Protein AF-A0A451AMA5-F1 (afdb_monomer_lite)

Secondary structure (DSSP, 8-state):
-----PPPP----------HHHHHHHHHHHHH-TT--HHHHHHHHTTSTTS-TT----HHHHHHHHHHTTTTS-S----

Radius of gyration: 17.58 Å; chains: 1; bounding box: 38×34×55 Å

Structure (mmCIF, N/CA/C/O backbone):
data_AF-A0A451AMA5-F1
#
_entry.id   AF-A0A451AMA5-F1
#
loop_
_atom_site.group_PDB
_atom_site.id
_atom_site.type_symbol
_atom_site.label_atom_id
_atom_site.label_alt_id
_atom_site.label_comp_id
_atom_site.label_asym_id
_atom_site.label_entity_id
_atom_site.label_seq_id
_atom_site.pdbx_PDB_ins_code
_atom_site.Cartn_x
_atom_site.Cartn_y
_atom_site.Cartn_z
_atom_site.occupancy
_atom_site.B_iso_or_equiv
_atom_site.auth_seq_id
_atom_site.auth_comp_id
_atom_site.auth_asym_id
_atom_site.auth_atom_id
_atom_site.pdbx_PDB_model_num
ATOM 1 N N . PHE A 1 1 ? -15.359 19.783 -43.591 1.00 50.28 1 PHE A N 1
ATOM 2 C CA . PHE A 1 1 ? -14.896 20.201 -42.256 1.00 50.28 1 PHE A CA 1
ATOM 3 C C . PHE A 1 1 ? -14.455 18.957 -41.495 1.00 50.28 1 PHE A C 1
ATOM 5 O O . PHE A 1 1 ? -15.171 18.489 -40.625 1.00 50.28 1 PHE A O 1
ATOM 12 N N . ASP A 1 2 ? -13.289 18.410 -41.844 1.00 51.72 2 ASP A N 1
ATOM 13 C CA . ASP A 1 2 ? -12.654 17.317 -41.091 1.00 51.72 2 ASP A CA 1
ATOM 14 C C . ASP A 1 2 ? -11.696 17.911 -40.061 1.00 51.72 2 ASP A C 1
ATOM 16 O O . ASP A 1 2 ? -10.476 17.870 -40.194 1.00 51.72 2 ASP A O 1
ATOM 20 N N . ALA A 1 3 ? -12.268 18.563 -39.055 1.00 63.19 3 ALA A N 1
ATOM 21 C CA . ALA A 1 3 ? -11.510 19.262 -38.029 1.00 63.19 3 ALA A CA 1
ATOM 22 C C . ALA A 1 3 ? -12.034 18.903 -36.640 1.00 63.19 3 ALA A C 1
ATOM 24 O O . ALA A 1 3 ? -12.549 19.771 -35.951 1.00 63.19 3 ALA A O 1
ATOM 25 N N . LEU A 1 4 ? -11.929 17.629 -36.243 1.00 58.00 4 LEU A N 1
ATOM 26 C CA . LEU A 1 4 ? -11.922 17.209 -34.833 1.00 58.00 4 LEU A CA 1
ATOM 27 C C . LEU A 1 4 ? -11.666 15.699 -34.708 1.00 58.00 4 LEU A C 1
ATOM 29 O O . LEU A 1 4 ? -12.536 14.935 -34.307 1.00 58.00 4 LEU A O 1
ATOM 33 N N . LEU A 1 5 ? -10.446 15.250 -35.013 1.00 62.31 5 LEU A N 1
ATOM 34 C CA . LEU A 1 5 ? -9.964 14.013 -34.397 1.00 62.31 5 LEU A CA 1
ATOM 35 C C . LEU A 1 5 ? -8.989 14.377 -33.276 1.00 62.31 5 LEU A C 1
ATOM 37 O O . LEU A 1 5 ? -7.917 14.922 -33.559 1.00 62.31 5 LEU A O 1
ATOM 41 N N . PRO A 1 6 ? -9.327 14.112 -32.000 1.00 62.12 6 PRO A N 1
ATOM 42 C CA . PRO A 1 6 ? -8.346 14.231 -30.942 1.00 62.12 6 PRO A CA 1
ATOM 43 C C . PRO A 1 6 ? -7.230 13.224 -31.220 1.00 62.12 6 PRO A C 1
ATOM 45 O O . PRO A 1 6 ? -7.445 12.016 -31.305 1.00 62.12 6 PRO A O 1
ATOM 48 N N . LYS A 1 7 ? -6.017 13.748 -31.380 1.00 64.50 7 LYS A N 1
ATOM 49 C CA . LYS A 1 7 ? -4.784 12.969 -31.482 1.00 64.50 7 LYS A CA 1
ATOM 50 C C . LYS A 1 7 ? -4.707 12.049 -30.249 1.00 64.50 7 LYS A C 1
ATOM 52 O O . LYS A 1 7 ? -4.766 12.577 -29.133 1.00 64.50 7 LYS A O 1
ATOM 57 N N . PRO A 1 8 ? -4.606 10.714 -30.396 1.00 60.47 8 PRO A N 1
ATOM 58 C CA . P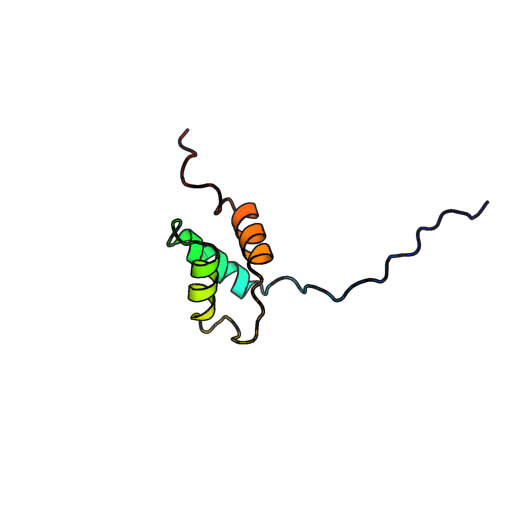RO A 1 8 ? -4.489 9.831 -29.243 1.00 60.47 8 PRO A CA 1
ATOM 59 C C . PRO A 1 8 ? -3.223 10.218 -28.479 1.00 60.47 8 PRO A C 1
ATOM 61 O O . PRO A 1 8 ? -2.129 10.269 -29.044 1.00 60.47 8 PRO A O 1
ATOM 64 N N . ARG A 1 9 ? -3.386 10.590 -27.207 1.00 58.78 9 ARG A N 1
ATOM 65 C CA . ARG A 1 9 ? -2.278 11.065 -26.379 1.00 58.78 9 ARG A CA 1
ATOM 66 C C . ARG A 1 9 ? -1.273 9.926 -26.179 1.00 58.78 9 ARG A C 1
ATOM 68 O O . ARG A 1 9 ? -1.596 8.902 -25.588 1.00 58.78 9 ARG A O 1
ATOM 75 N N . VAL A 1 10 ? -0.059 10.141 -26.679 1.00 57.31 10 VAL A N 1
ATOM 76 C CA . VAL A 1 10 ? 1.145 9.321 -26.491 1.00 57.31 10 VAL A CA 1
ATOM 77 C C . VAL A 1 10 ? 2.009 10.027 -25.441 1.00 57.31 10 VAL A C 1
ATOM 79 O O . VAL A 1 10 ? 2.834 10.864 -25.756 1.00 57.31 10 VAL A O 1
ATOM 82 N N . ASP A 1 11 ? 1.726 9.764 -24.168 1.00 51.09 11 ASP A N 1
ATOM 83 C CA . ASP A 1 11 ? 2.474 10.193 -22.969 1.00 51.09 11 ASP A CA 1
ATOM 84 C C . ASP A 1 11 ? 1.789 9.447 -21.797 1.00 51.09 11 ASP A C 1
ATOM 86 O O . ASP A 1 11 ? 0.572 9.532 -21.676 1.00 51.09 11 ASP A O 1
ATOM 90 N N . ARG A 1 12 ? 2.393 8.663 -20.896 1.00 44.62 12 ARG A N 1
ATOM 91 C CA . ARG A 1 12 ? 3.770 8.477 -20.412 1.00 44.62 12 ARG A CA 1
ATOM 92 C C . ARG A 1 12 ? 3.888 7.071 -19.801 1.00 44.62 12 ARG A C 1
ATOM 94 O O . ARG A 1 12 ? 2.891 6.517 -19.348 1.00 44.62 12 ARG A O 1
ATOM 101 N N . GLY A 1 13 ? 5.106 6.523 -19.802 1.00 45.62 13 GLY A N 1
ATOM 102 C CA . GLY A 1 13 ? 5.498 5.168 -19.380 1.00 45.62 13 GLY A CA 1
ATOM 103 C C . GLY A 1 13 ? 4.574 4.476 -18.373 1.00 45.62 13 GLY A C 1
ATOM 104 O O . GLY A 1 13 ? 4.411 4.934 -17.247 1.00 45.62 13 GLY A O 1
ATOM 105 N N . ARG A 1 14 ? 3.987 3.356 -18.813 1.00 44.72 14 ARG A N 1
ATOM 106 C CA . ARG A 1 14 ? 3.099 2.465 -18.050 1.00 44.72 14 ARG A CA 1
ATOM 107 C C . ARG A 1 14 ? 3.477 2.403 -16.556 1.00 44.72 14 ARG A C 1
ATOM 109 O O . ARG A 1 14 ? 4.493 1.781 -16.247 1.00 44.72 14 ARG A O 1
ATOM 116 N N . PRO A 1 15 ? 2.629 2.850 -15.612 1.00 51.22 15 PRO A N 1
ATOM 117 C CA . PRO A 1 15 ? 2.533 2.127 -14.360 1.00 51.22 15 PRO A CA 1
ATOM 118 C C . PRO A 1 15 ? 1.859 0.807 -14.733 1.00 51.22 15 PRO A C 1
ATOM 120 O O . PRO A 1 15 ? 0.637 0.732 -14.843 1.00 51.22 15 PRO A O 1
ATOM 123 N N . ARG A 1 16 ? 2.657 -0.218 -15.062 1.00 62.75 16 ARG A N 1
ATOM 124 C CA . ARG A 1 16 ? 2.115 -1.577 -15.140 1.00 62.75 16 ARG A CA 1
ATOM 125 C C . ARG A 1 16 ? 1.527 -1.810 -13.754 1.00 62.75 16 ARG A C 1
ATOM 127 O O . ARG A 1 16 ? 2.247 -1.658 -12.771 1.00 62.75 16 ARG A O 1
ATOM 134 N N . THR A 1 17 ? 0.215 -2.009 -13.691 1.00 74.44 17 THR A N 1
ATOM 135 C CA . THR A 1 17 ? -0.522 -2.330 -12.468 1.00 74.44 17 THR A CA 1
ATOM 136 C C . THR A 1 17 ? 0.315 -3.252 -11.585 1.00 74.44 17 THR A C 1
ATOM 138 O O . THR A 1 17 ? 0.996 -4.131 -12.119 1.00 74.44 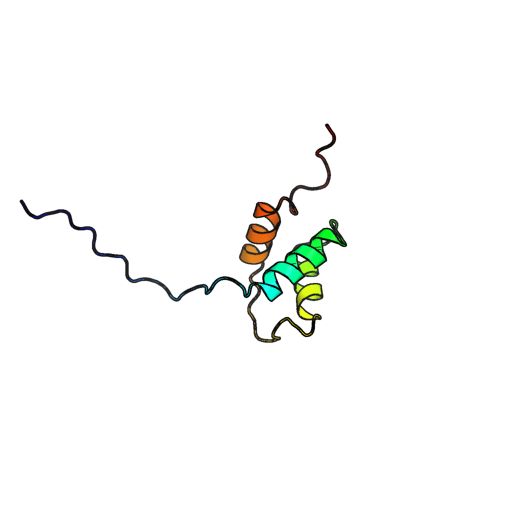17 THR A O 1
ATOM 141 N N . LEU A 1 18 ? 0.300 -3.023 -10.265 1.00 85.81 18 LEU A N 1
ATOM 142 C CA . LEU A 1 18 ? 1.000 -3.899 -9.322 1.00 85.81 18 LEU A CA 1
ATOM 143 C C . LEU A 1 18 ? 0.661 -5.368 -9.642 1.00 85.81 18 LEU A C 1
ATOM 145 O O . LEU A 1 18 ? -0.495 -5.640 -9.982 1.00 85.81 18 LEU A O 1
ATOM 149 N N . PRO A 1 19 ? 1.633 -6.296 -9.573 1.00 89.06 19 PRO A N 1
ATOM 150 C CA . PRO A 1 19 ? 1.353 -7.716 -9.755 1.00 89.06 19 PRO A CA 1
ATOM 151 C C . PRO A 1 19 ? 0.209 -8.165 -8.839 1.00 89.06 19 PRO A C 1
ATOM 153 O O . PRO A 1 19 ? 0.113 -7.686 -7.708 1.00 89.06 19 PRO A O 1
ATOM 156 N N . ALA A 1 20 ? -0.651 -9.065 -9.321 1.00 88.75 20 ALA A N 1
ATOM 157 C CA . ALA A 1 20 ? -1.818 -9.526 -8.564 1.00 88.75 20 ALA A CA 1
ATOM 158 C C . ALA A 1 20 ? -1.418 -10.113 -7.200 1.00 88.75 20 ALA A C 1
ATOM 160 O O . ALA A 1 20 ? -1.984 -9.725 -6.186 1.00 88.75 20 ALA A O 1
ATOM 161 N N . GLU A 1 21 ? -0.355 -10.918 -7.167 1.00 90.56 21 GLU A N 1
ATOM 162 C CA . GLU A 1 21 ? 0.219 -11.489 -5.940 1.00 90.56 21 GLU A CA 1
ATOM 163 C C . GLU A 1 21 ? 0.595 -10.400 -4.920 1.00 90.56 21 GLU A C 1
ATOM 165 O O . GLU A 1 21 ? 0.273 -10.484 -3.740 1.00 90.56 21 GLU A O 1
ATOM 170 N N . VAL A 1 22 ? 1.200 -9.303 -5.380 1.00 93.25 22 VAL A N 1
ATOM 171 C CA . VAL A 1 22 ? 1.589 -8.180 -4.514 1.00 93.25 22 VAL A CA 1
ATOM 172 C C . VAL A 1 22 ? 0.362 -7.428 -4.002 1.00 93.25 22 VAL A C 1
ATOM 174 O O . VAL A 1 22 ? 0.354 -6.965 -2.863 1.00 93.25 22 VAL A O 1
ATOM 177 N N . ILE A 1 23 ? -0.681 -7.295 -4.828 1.00 93.62 23 ILE A N 1
ATOM 178 C CA . ILE A 1 23 ? -1.962 -6.716 -4.405 1.00 93.62 23 ILE A CA 1
ATOM 179 C C . ILE A 1 23 ? -2.569 -7.565 -3.287 1.00 93.62 23 ILE A C 1
ATOM 181 O O . ILE A 1 23 ? -2.940 -7.009 -2.257 1.00 93.62 23 ILE A O 1
ATOM 185 N N . GLU A 1 24 ? -2.623 -8.884 -3.459 1.00 95.06 24 GLU A N 1
ATOM 186 C CA . GLU A 1 24 ? -3.150 -9.807 -2.450 1.00 95.06 24 GLU A CA 1
ATOM 187 C C . GLU A 1 24 ? -2.372 -9.711 -1.135 1.00 95.06 24 GLU A C 1
ATOM 189 O O . GLU A 1 24 ? -2.981 -9.538 -0.079 1.00 95.06 24 GLU A O 1
ATOM 194 N N . VAL A 1 25 ? -1.035 -9.701 -1.187 1.00 96.31 25 VAL A N 1
ATOM 195 C CA . VAL A 1 25 ? -0.199 -9.540 0.014 1.00 96.31 25 VAL A CA 1
ATOM 196 C C . VAL A 1 25 ? -0.446 -8.189 0.696 1.00 96.31 25 VAL A C 1
ATOM 198 O O . VAL A 1 25 ? -0.548 -8.140 1.923 1.00 96.31 25 VAL A O 1
ATOM 201 N N . LEU A 1 26 ? -0.580 -7.090 -0.059 1.00 96.00 26 LEU A N 1
ATOM 202 C CA . LEU A 1 26 ? -0.869 -5.758 0.497 1.00 96.00 26 LEU A CA 1
ATOM 203 C C . LEU A 1 26 ? -2.221 -5.721 1.223 1.00 96.00 26 LEU A C 1
ATOM 205 O O . LEU A 1 26 ? -2.315 -5.148 2.313 1.00 96.00 26 LEU A O 1
ATOM 209 N N . LEU A 1 27 ? -3.255 -6.314 0.618 1.00 96.25 27 LEU A N 1
ATOM 210 C CA . LEU A 1 27 ? -4.594 -6.393 1.203 1.00 96.25 27 LEU A CA 1
ATOM 211 C C . LEU A 1 27 ? -4.577 -7.260 2.465 1.00 96.25 27 LEU A C 1
ATOM 213 O O . LEU A 1 27 ? -4.922 -6.760 3.534 1.00 96.25 27 LEU A O 1
ATOM 217 N N . ALA A 1 28 ? -4.054 -8.487 2.376 1.00 96.56 28 ALA A N 1
ATOM 218 C CA . ALA A 1 28 ? -3.980 -9.422 3.497 1.00 96.56 28 ALA A CA 1
ATOM 219 C C . ALA A 1 28 ? -3.187 -8.848 4.685 1.00 96.56 28 ALA A C 1
ATOM 221 O O . ALA A 1 28 ? -3.603 -8.969 5.836 1.00 96.56 28 ALA A O 1
ATOM 222 N N . THR A 1 29 ? -2.073 -8.155 4.415 1.00 96.50 29 THR A N 1
ATOM 223 C CA . THR A 1 29 ? -1.254 -7.492 5.447 1.00 96.50 29 THR A CA 1
ATOM 224 C C . THR A 1 29 ? -2.060 -6.442 6.219 1.00 96.50 29 THR A C 1
ATOM 226 O O . THR A 1 29 ? -1.970 -6.354 7.446 1.00 96.50 29 THR A O 1
ATOM 229 N N . LYS A 1 30 ? -2.849 -5.621 5.514 1.00 96.56 30 LYS A N 1
ATOM 230 C CA . LYS A 1 30 ? -3.656 -4.561 6.131 1.00 96.56 30 LYS A CA 1
ATOM 231 C C . LYS A 1 30 ? -4.917 -5.110 6.802 1.00 96.56 30 LYS A C 1
ATOM 233 O O . LYS A 1 30 ? -5.288 -4.598 7.852 1.00 96.56 30 LYS A O 1
ATOM 238 N N . GLU A 1 31 ? -5.546 -6.136 6.240 1.00 95.75 31 GLU A N 1
ATOM 239 C CA . GLU A 1 31 ? -6.694 -6.826 6.844 1.00 95.75 31 GLU A CA 1
ATOM 240 C C . GLU A 1 31 ? -6.308 -7.523 8.151 1.00 95.75 31 GLU A C 1
ATOM 242 O O . GLU A 1 31 ? -7.000 -7.369 9.156 1.00 95.75 31 GLU A O 1
ATOM 247 N N . ALA A 1 32 ? -5.163 -8.213 8.177 1.00 95.44 32 ALA A N 1
ATOM 248 C CA . ALA A 1 32 ? -4.650 -8.868 9.379 1.00 95.44 32 ALA A CA 1
ATOM 249 C C . ALA A 1 32 ? -4.298 -7.871 10.495 1.00 95.44 32 ALA A C 1
ATOM 251 O O . ALA A 1 32 ? -4.355 -8.209 11.679 1.00 95.44 32 ALA A O 1
ATOM 252 N N . ASN A 1 33 ? -3.931 -6.634 10.141 1.00 94.31 33 ASN A N 1
ATOM 253 C CA . ASN A 1 33 ? -3.663 -5.582 11.113 1.00 94.31 33 ASN A CA 1
ATOM 254 C C . ASN A 1 33 ? -4.156 -4.205 10.623 1.00 94.31 33 ASN A C 1
ATOM 256 O O . ASN A 1 33 ? -3.376 -3.392 10.103 1.00 94.31 33 ASN A O 1
ATOM 260 N N . PRO A 1 34 ? -5.443 -3.882 10.858 1.00 93.38 34 PRO A N 1
ATOM 261 C CA . PRO A 1 34 ? -6.063 -2.650 10.370 1.00 93.38 34 PRO A CA 1
ATOM 262 C C . PRO A 1 34 ? -5.435 -1.368 10.923 1.00 93.38 34 PRO A C 1
ATOM 264 O O . PRO A 1 34 ? -5.633 -0.292 10.363 1.00 93.38 34 PRO A O 1
ATOM 267 N N . LYS A 1 35 ? -4.638 -1.447 11.995 1.00 93.69 35 LYS A N 1
ATOM 268 C CA . LYS A 1 35 ? -3.974 -0.285 12.606 1.00 93.69 35 LYS A CA 1
ATOM 269 C C . LYS A 1 35 ? -2.674 0.109 11.901 1.00 93.69 35 LYS A C 1
ATOM 271 O O . LYS A 1 35 ? -2.141 1.182 12.176 1.00 93.69 35 LYS A O 1
ATOM 276 N N . LEU A 1 36 ? -2.157 -0.717 10.985 1.00 95.19 36 LEU A N 1
ATOM 277 C CA . LEU A 1 36 ? -0.923 -0.401 10.268 1.00 95.19 36 LEU A CA 1
ATOM 278 C C . LEU A 1 36 ? -1.088 0.843 9.392 1.00 95.19 36 LEU A C 1
ATOM 280 O O . LEU A 1 36 ? -2.025 0.957 8.598 1.00 95.19 36 LEU A O 1
ATOM 284 N N . SER A 1 37 ? -0.133 1.764 9.489 1.00 96.19 37 SE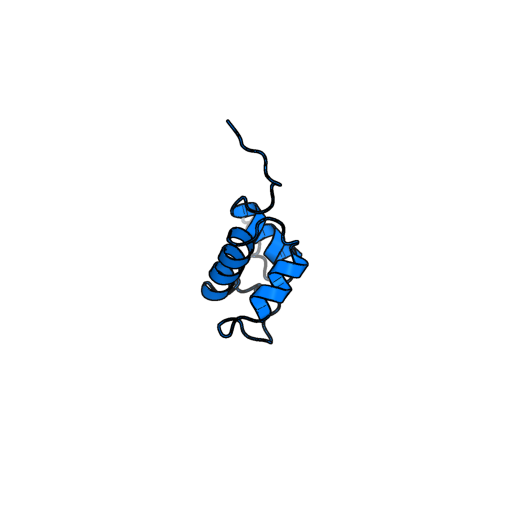R A N 1
ATOM 285 C CA . SER A 1 37 ? -0.013 2.855 8.524 1.00 96.19 37 SER A CA 1
ATOM 286 C C . SER A 1 37 ? 0.408 2.306 7.158 1.00 96.19 37 SER A C 1
ATOM 288 O O . SER A 1 37 ? 1.004 1.234 7.064 1.00 96.19 37 SER A O 1
ATOM 290 N N . VAL A 1 38 ? 0.167 3.064 6.087 1.00 96.31 38 VAL A N 1
ATOM 291 C CA . VAL A 1 38 ? 0.577 2.676 4.723 1.00 96.31 38 VAL A CA 1
ATOM 292 C C . VAL A 1 38 ? 2.073 2.344 4.638 1.00 96.31 38 VAL A C 1
ATOM 294 O O . VAL A 1 38 ? 2.454 1.396 3.961 1.00 96.31 38 VAL A O 1
ATOM 297 N N . GLN A 1 39 ? 2.923 3.084 5.357 1.00 96.62 39 GLN A N 1
ATOM 298 C CA . GLN A 1 39 ? 4.366 2.823 5.399 1.00 96.62 39 GLN A CA 1
ATOM 299 C C . GLN A 1 39 ? 4.697 1.482 6.054 1.00 96.62 39 GLN A C 1
ATOM 301 O O . GLN A 1 39 ? 5.579 0.772 5.578 1.00 96.62 39 GLN A O 1
ATOM 306 N N . LEU A 1 40 ? 3.996 1.128 7.134 1.00 97.06 40 LEU A N 1
ATOM 307 C CA . LEU A 1 40 ? 4.195 -0.161 7.789 1.00 97.06 40 LEU A CA 1
ATOM 308 C C . LEU A 1 40 ? 3.669 -1.305 6.927 1.00 97.06 40 LEU A C 1
ATOM 310 O O . LEU A 1 40 ? 4.373 -2.294 6.793 1.00 97.06 40 LEU A O 1
ATOM 314 N N . VAL A 1 41 ? 2.516 -1.142 6.269 1.00 97.12 41 VAL A N 1
ATOM 315 C CA . VAL A 1 41 ? 2.020 -2.133 5.299 1.00 97.12 41 VAL A CA 1
ATOM 316 C C . VAL A 1 41 ? 3.072 -2.402 4.224 1.00 97.12 41 VAL A C 1
ATOM 318 O O . VAL A 1 41 ? 3.427 -3.551 4.012 1.00 97.12 41 VAL A O 1
ATOM 321 N N . ILE A 1 42 ? 3.649 -1.360 3.615 1.00 95.88 42 ILE A N 1
ATOM 322 C CA . ILE A 1 42 ? 4.716 -1.517 2.610 1.00 95.88 42 ILE A CA 1
ATOM 323 C C . ILE A 1 42 ? 5.914 -2.278 3.181 1.00 95.88 42 ILE A C 1
ATOM 325 O O . ILE A 1 42 ? 6.409 -3.205 2.547 1.00 95.88 42 ILE A O 1
ATOM 329 N N . ARG A 1 43 ? 6.382 -1.899 4.376 1.00 95.06 43 ARG A N 1
ATOM 330 C CA . ARG A 1 43 ? 7.530 -2.554 5.015 1.00 95.06 43 ARG A CA 1
ATOM 331 C C . ARG A 1 43 ? 7.271 -4.023 5.319 1.00 95.06 43 ARG A C 1
ATOM 333 O O . ARG A 1 43 ? 8.185 -4.816 5.148 1.00 95.06 43 ARG A O 1
ATOM 340 N N . GLU A 1 44 ? 6.077 -4.375 5.785 1.00 95.06 44 GLU A N 1
ATOM 341 C CA . GLU A 1 44 ? 5.719 -5.769 6.052 1.00 95.06 44 GLU A CA 1
ATOM 342 C C . GLU A 1 44 ? 5.563 -6.553 4.746 1.00 95.06 44 GLU A C 1
ATOM 344 O O . GLU A 1 44 ? 6.158 -7.615 4.610 1.00 95.06 44 GLU A O 1
ATOM 349 N N . THR A 1 45 ? 4.884 -5.991 3.741 1.00 94.00 45 THR A N 1
ATOM 350 C CA . THR A 1 45 ? 4.736 -6.596 2.409 1.00 94.00 45 THR A CA 1
ATOM 351 C C . THR A 1 45 ? 6.086 -6.916 1.763 1.00 94.00 45 THR A C 1
ATOM 353 O O . THR A 1 45 ? 6.252 -8.010 1.238 1.00 94.00 45 THR A O 1
ATOM 356 N N . LEU A 1 46 ? 7.080 -6.027 1.853 1.00 92.69 46 LEU A N 1
ATOM 357 C CA . LEU A 1 46 ? 8.424 -6.269 1.305 1.00 92.69 46 LEU A CA 1
ATOM 358 C C . LEU A 1 46 ? 9.203 -7.397 2.011 1.00 92.69 46 LEU A C 1
ATOM 360 O O . LEU A 1 46 ? 10.241 -7.809 1.512 1.00 92.69 46 LEU A O 1
ATOM 364 N N . LYS A 1 47 ? 8.740 -7.908 3.161 1.00 92.38 47 LYS A N 1
ATOM 365 C CA . LYS A 1 47 ? 9.347 -9.085 3.813 1.00 92.38 47 LYS A CA 1
ATOM 366 C C . LYS A 1 47 ? 8.830 -10.410 3.244 1.00 92.38 47 LYS A C 1
ATOM 368 O O . LYS A 1 47 ? 9.385 -11.461 3.569 1.00 92.38 47 LYS A O 1
ATOM 373 N N . HIS A 1 48 ? 7.754 -10.391 2.455 1.00 90.06 48 HIS A N 1
ATOM 374 C CA . HIS A 1 48 ? 7.201 -11.596 1.844 1.00 90.06 48 HIS A CA 1
ATOM 375 C C . HIS A 1 48 ? 8.072 -12.052 0.674 1.00 90.06 48 HIS A C 1
ATOM 377 O O . HIS A 1 48 ? 8.459 -11.250 -0.169 1.00 90.06 48 HIS A O 1
ATOM 383 N N . ARG A 1 49 ? 8.330 -13.364 0.589 1.00 88.19 49 ARG A N 1
ATOM 384 C CA . ARG A 1 49 ? 9.161 -13.958 -0.476 1.00 88.19 49 ARG A CA 1
ATOM 385 C C . ARG A 1 49 ? 8.573 -13.770 -1.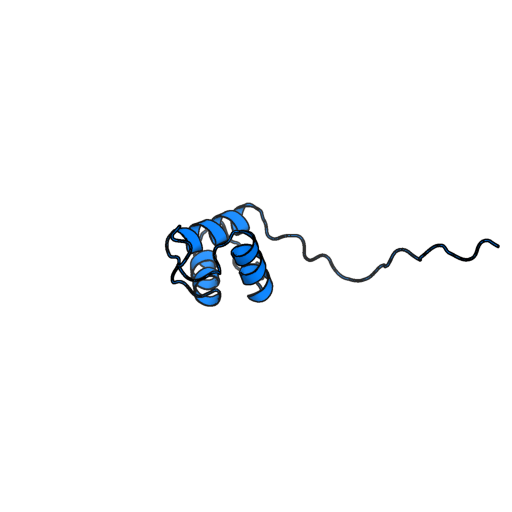877 1.00 88.19 49 ARG A C 1
ATOM 387 O O . ARG A 1 49 ? 9.326 -13.754 -2.843 1.00 88.19 49 ARG A O 1
ATOM 394 N N . ASP A 1 50 ? 7.256 -13.612 -1.960 1.00 83.56 50 ASP A N 1
ATOM 395 C CA . ASP A 1 50 ? 6.514 -13.447 -3.214 1.00 83.56 50 ASP A CA 1
ATOM 396 C C . ASP A 1 50 ? 6.534 -11.995 -3.727 1.00 83.56 50 ASP A C 1
ATOM 398 O O . ASP A 1 50 ? 6.019 -11.692 -4.801 1.00 83.56 50 ASP A O 1
ATOM 402 N N . VAL A 1 51 ? 7.140 -11.068 -2.974 1.00 87.88 51 VAL A N 1
ATOM 403 C CA . VAL A 1 51 ? 7.267 -9.662 -3.363 1.00 87.88 51 VAL A CA 1
ATOM 404 C C . VAL A 1 51 ? 8.703 -9.401 -3.820 1.00 87.88 51 VAL A C 1
ATOM 406 O O . VAL A 1 51 ? 9.625 -9.509 -3.017 1.00 87.88 51 VAL A O 1
ATOM 409 N N . PRO A 1 52 ? 8.936 -9.033 -5.095 1.00 86.56 52 PRO A N 1
ATOM 410 C CA . PRO A 1 52 ? 10.286 -8.753 -5.572 1.00 86.56 52 PRO A CA 1
ATOM 411 C C . PRO A 1 52 ? 10.911 -7.542 -4.863 1.00 86.56 52 PRO A C 1
ATOM 413 O O . PRO A 1 52 ? 10.319 -6.463 -4.860 1.00 86.56 52 PRO A O 1
ATOM 416 N N . ASP A 1 53 ? 12.147 -7.678 -4.373 1.00 81.50 53 ASP A N 1
ATOM 417 C CA . ASP A 1 53 ? 12.870 -6.617 -3.641 1.00 81.50 53 ASP A CA 1
ATOM 418 C C . ASP A 1 53 ? 13.004 -5.301 -4.430 1.00 81.50 53 ASP A C 1
ATOM 420 O O . ASP A 1 53 ? 13.001 -4.207 -3.866 1.00 81.50 53 ASP A O 1
ATOM 424 N N . ALA A 1 54 ? 13.120 -5.395 -5.757 1.00 83.44 54 ALA A N 1
ATOM 425 C CA . ALA A 1 54 ? 13.266 -4.246 -6.649 1.00 83.44 54 ALA A CA 1
ATOM 426 C C . ALA A 1 54 ? 11.921 -3.651 -7.116 1.00 83.44 54 ALA A C 1
ATOM 428 O O . ALA A 1 54 ? 11.911 -2.750 -7.959 1.00 83.44 54 ALA A O 1
ATOM 429 N N . LEU A 1 55 ? 10.782 -4.153 -6.622 1.00 84.75 55 LEU A N 1
ATOM 430 C CA . LEU A 1 55 ? 9.468 -3.655 -7.015 1.00 84.75 55 LEU A CA 1
ATOM 431 C C . LEU A 1 55 ? 9.173 -2.316 -6.317 1.00 84.75 55 LEU A C 1
ATOM 433 O O . LEU A 1 55 ? 9.038 -2.272 -5.093 1.00 84.75 55 LEU A O 1
ATOM 437 N N . PRO A 1 56 ? 8.992 -1.208 -7.060 1.00 87.62 56 PRO A N 1
ATOM 438 C CA . PRO A 1 56 ? 8.578 0.038 -6.442 1.00 87.62 56 PRO A CA 1
ATOM 439 C C . PRO A 1 56 ? 7.152 -0.094 -5.896 1.00 87.62 56 PRO A C 1
ATOM 441 O O . PRO A 1 56 ? 6.209 -0.372 -6.641 1.00 87.62 56 PRO A O 1
ATOM 444 N N . LEU A 1 57 ? 6.983 0.214 -4.609 1.00 90.00 57 LEU A N 1
ATOM 445 C CA . LEU A 1 57 ? 5.682 0.350 -3.950 1.00 90.00 57 LEU A CA 1
ATOM 446 C C . LEU A 1 57 ? 5.446 1.810 -3.529 1.00 90.00 57 LEU A C 1
ATOM 448 O O . LEU A 1 57 ? 5.644 2.160 -2.364 1.00 90.00 57 LEU A O 1
ATOM 452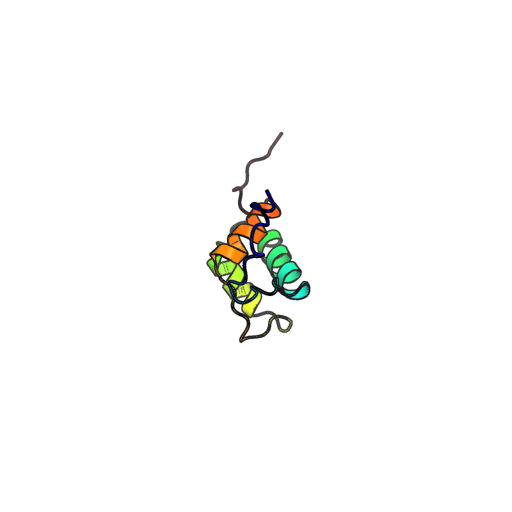 N N . PRO A 1 58 ? 5.035 2.705 -4.454 1.00 92.25 58 PRO A N 1
ATOM 453 C CA . PRO A 1 58 ? 4.768 4.094 -4.106 1.00 92.25 58 PRO A CA 1
ATOM 454 C C . PRO A 1 58 ? 3.662 4.192 -3.043 1.00 92.25 58 PRO A C 1
ATOM 456 O O . PRO A 1 58 ? 2.569 3.654 -3.263 1.00 92.25 58 PRO A O 1
ATOM 459 N N . PRO A 1 59 ? 3.867 4.943 -1.945 1.00 95.00 59 PRO A N 1
ATOM 460 C CA . PRO A 1 59 ? 2.876 5.066 -0.875 1.00 95.00 59 PRO A CA 1
ATOM 461 C C . PRO A 1 59 ? 1.502 5.545 -1.349 1.00 95.00 59 PRO A C 1
ATOM 463 O O . PRO A 1 59 ? 0.482 5.060 -0.874 1.00 95.00 59 PRO A O 1
ATOM 466 N N . SER A 1 60 ? 1.452 6.444 -2.335 1.00 94.12 60 SER A N 1
ATOM 467 C CA . SER A 1 60 ? 0.195 6.935 -2.913 1.00 94.12 60 SER A CA 1
ATOM 468 C C . SER A 1 60 ? -0.571 5.858 -3.690 1.00 94.12 60 SER A C 1
ATOM 470 O O . SER A 1 60 ? -1.803 5.857 -3.699 1.00 94.12 60 SER A O 1
ATOM 472 N N . THR A 1 61 ? 0.136 4.930 -4.340 1.00 93.75 61 THR A N 1
ATOM 473 C CA . THR A 1 61 ? -0.469 3.784 -5.031 1.00 93.75 61 THR A CA 1
ATOM 474 C C . THR A 1 61 ? -1.020 2.786 -4.032 1.00 93.75 61 THR A C 1
ATOM 476 O O . THR A 1 61 ? -2.169 2.376 -4.177 1.00 93.75 61 THR A O 1
ATOM 479 N N . VAL A 1 62 ? -0.249 2.465 -2.994 1.00 95.06 62 VAL A N 1
ATOM 480 C CA . VAL A 1 62 ? -0.688 1.558 -1.930 1.00 95.06 62 VAL A CA 1
ATOM 481 C C . VAL A 1 62 ? -1.874 2.145 -1.166 1.00 95.06 62 VAL A C 1
ATOM 483 O O . VAL A 1 62 ? -2.883 1.472 -1.006 1.00 95.06 62 VAL A O 1
ATOM 486 N N . HIS A 1 63 ? -1.827 3.424 -0.790 1.00 95.81 63 HIS A N 1
ATOM 487 C CA . HIS A 1 63 ? -2.959 4.098 -0.152 1.00 95.81 63 HIS A CA 1
ATOM 488 C C . HIS A 1 63 ? -4.226 4.028 -1.014 1.00 95.81 63 HIS A C 1
ATOM 490 O O . HIS A 1 63 ? -5.285 3.650 -0.526 1.00 95.81 63 HIS A O 1
ATOM 496 N N . ARG A 1 64 ? -4.132 4.369 -2.309 1.00 93.62 64 ARG A N 1
ATOM 497 C CA . ARG A 1 64 ? -5.279 4.326 -3.231 1.00 93.62 64 ARG A CA 1
ATOM 498 C C . ARG A 1 64 ? -5.830 2.912 -3.401 1.00 93.62 64 ARG A C 1
ATOM 500 O O . ARG A 1 64 ? -7.043 2.771 -3.515 1.00 93.62 64 ARG A O 1
ATOM 507 N N . LEU A 1 65 ? -4.966 1.898 -3.441 1.00 94.94 65 LEU A N 1
ATOM 508 C CA . LEU A 1 65 ? -5.383 0.498 -3.454 1.00 94.94 65 LEU A CA 1
ATOM 509 C C . LEU A 1 65 ? -6.180 0.184 -2.184 1.00 94.94 65 LEU A C 1
ATOM 511 O O . LEU A 1 65 ? -7.354 -0.145 -2.272 1.00 94.94 65 LEU A O 1
ATOM 515 N N . LEU A 1 66 ? -5.585 0.391 -1.012 1.00 95.50 66 LEU A N 1
ATOM 516 C CA . LEU A 1 66 ? -6.211 0.073 0.272 1.00 95.50 66 LEU A CA 1
ATOM 517 C C . LEU A 1 66 ? -7.531 0.837 0.479 1.00 95.50 66 LEU A C 1
ATOM 519 O O . LEU A 1 66 ? -8.516 0.254 0.916 1.00 95.50 66 LEU A O 1
ATOM 523 N N . ALA A 1 67 ? -7.594 2.114 0.093 1.00 94.69 67 ALA A N 1
ATOM 524 C CA . ALA A 1 67 ? -8.813 2.918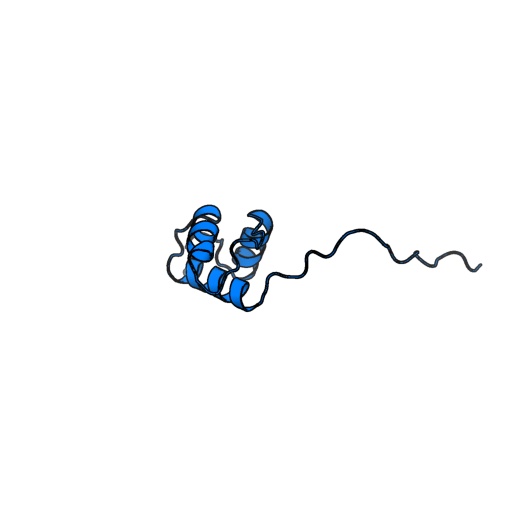 0.169 1.00 94.69 67 ALA A CA 1
ATOM 525 C C . ALA A 1 67 ? -9.932 2.407 -0.753 1.00 94.69 67 ALA A C 1
ATOM 527 O O . ALA A 1 67 ? -11.088 2.379 -0.342 1.00 94.69 67 ALA A O 1
ATOM 528 N N . ARG A 1 68 ? -9.610 1.959 -1.976 1.00 93.00 68 ARG A N 1
ATOM 529 C CA . ARG A 1 68 ? -10.596 1.350 -2.892 1.00 93.00 68 ARG A CA 1
ATOM 530 C C . ARG A 1 68 ? -11.190 0.053 -2.346 1.00 93.00 68 ARG A C 1
ATOM 532 O O . ARG A 1 68 ? -12.307 -0.283 -2.713 1.00 93.00 68 ARG A O 1
ATOM 539 N N . HIS A 1 69 ? -10.452 -0.633 -1.480 1.00 93.50 69 HIS A N 1
ATOM 540 C CA . HIS A 1 69 ? -10.896 -1.833 -0.774 1.00 93.50 69 HIS A CA 1
ATOM 541 C C . HIS A 1 69 ? -11.485 -1.530 0.618 1.00 93.50 69 HIS A C 1
ATOM 543 O O . HIS A 1 69 ? -11.734 -2.448 1.386 1.00 93.50 69 HIS A O 1
ATOM 549 N N . GLY A 1 70 ? -11.703 -0.257 0.973 1.00 93.88 70 GLY A N 1
ATOM 550 C CA . GLY A 1 70 ? -12.312 0.131 2.252 1.00 93.88 70 GLY A CA 1
ATOM 551 C C . GLY A 1 70 ? -11.383 0.050 3.470 1.00 93.88 70 GLY A C 1
ATOM 552 O O . GLY A 1 70 ? -11.812 0.307 4.587 1.00 93.88 70 GLY A O 1
ATOM 553 N N . LEU A 1 71 ? -10.092 -0.231 3.279 1.00 93.38 71 LEU A N 1
ATOM 554 C CA . LEU A 1 71 ? -9.138 -0.497 4.364 1.00 93.38 71 LEU A CA 1
ATOM 555 C C . LEU A 1 71 ? -8.454 0.765 4.934 1.00 93.38 71 LEU A C 1
ATOM 557 O O . LEU A 1 71 ? -7.547 0.656 5.760 1.00 93.38 71 LEU A O 1
ATOM 561 N N . MET A 1 72 ? -8.825 1.965 4.469 1.00 91.00 72 MET A N 1
ATOM 562 C CA . MET A 1 72 ? -8.258 3.250 4.929 1.00 91.00 72 MET A CA 1
ATOM 563 C C . MET A 1 72 ? -9.215 4.094 5.775 1.00 91.00 72 MET A C 1
ATOM 565 O O . MET A 1 72 ? -8.773 5.064 6.388 1.00 91.00 72 MET A O 1
ATOM 569 N N . SER A 1 73 ? -10.494 3.731 5.840 1.00 75.75 73 SER A N 1
ATOM 570 C CA . SER A 1 73 ? -11.436 4.369 6.755 1.00 75.75 73 SER A CA 1
ATOM 571 C C . SER A 1 73 ? -11.207 3.773 8.138 1.00 75.75 73 SER A C 1
ATOM 573 O O . SER A 1 73 ? -11.373 2.571 8.336 1.00 75.75 73 SER A O 1
ATOM 575 N N . GLY A 1 74 ? -10.732 4.588 9.078 1.00 60.97 74 GLY A N 1
ATOM 576 C CA . GLY A 1 74 ? -10.525 4.145 10.450 1.00 60.97 74 GLY A CA 1
ATOM 577 C C . GLY A 1 74 ? -11.851 3.690 11.040 1.00 60.97 74 GLY A C 1
ATOM 578 O O . GLY A 1 74 ? -12.710 4.527 11.258 1.00 60.97 74 GLY A O 1
ATOM 579 N N . SER A 1 75 ? -11.998 2.378 11.239 1.00 53.88 75 SER A N 1
ATOM 580 C CA . SER A 1 75 ? -12.798 1.758 12.301 1.00 53.88 75 SER A CA 1
ATOM 581 C C . SER A 1 75 ? -14.000 2.580 12.791 1.00 53.88 75 SER A C 1
ATOM 583 O O . SER A 1 75 ? -13.977 3.017 13.935 1.00 53.88 75 SER A O 1
ATOM 585 N N . ASP A 1 76 ? -14.998 2.798 11.931 1.00 48.44 76 ASP A N 1
ATOM 586 C CA . ASP A 1 76 ? -16.381 3.098 12.325 1.00 48.44 76 ASP A CA 1
ATOM 587 C C . ASP A 1 76 ? -17.312 2.947 11.105 1.00 48.44 76 ASP A C 1
ATOM 589 O O . ASP A 1 76 ? -17.492 3.829 10.265 1.00 48.44 76 ASP A O 1
ATOM 593 N N . SER A 1 77 ? -17.841 1.744 10.940 1.00 42.91 77 SER A N 1
ATOM 594 C CA . SER A 1 77 ? -19.130 1.511 10.289 1.00 42.91 77 SER A CA 1
ATOM 595 C C . SER A 1 77 ? -19.784 0.417 11.112 1.00 42.91 77 SER A C 1
ATOM 597 O O . SER A 1 77 ? -19.796 -0.754 10.747 1.00 42.91 77 SER A O 1
ATOM 599 N N . GLN A 1 78 ? -20.166 0.818 12.321 1.00 39.12 78 GLN A N 1
ATOM 600 C CA . GLN A 1 78 ? -21.186 0.150 13.099 1.00 39.12 78 GLN A CA 1
ATOM 601 C C . GLN A 1 78 ? -22.512 0.797 12.678 1.00 39.12 78 GLN A C 1
ATOM 603 O O . GLN A 1 78 ? -22.771 1.934 13.061 1.00 39.12 78 GLN A O 1
ATOM 608 N N . ASP A 1 79 ? -23.294 0.097 11.858 1.00 36.22 79 ASP A N 1
ATOM 609 C CA . ASP A 1 79 ? -24.763 0.160 11.846 1.00 36.22 79 ASP A CA 1
ATOM 610 C C . ASP A 1 79 ? -25.294 -1.215 11.412 1.00 36.22 79 ASP A C 1
ATOM 612 O O . ASP A 1 79 ? -24.852 -1.709 10.345 1.00 36.22 79 ASP A O 1
#

InterPro domains:
  IPR009057 Homedomain-like superfamily [SSF46689] (6-70)

Foldseek 3Di:
DPPDDDDPDDDDDDPPPDPPVLLVQLQVLCVVPLPDDLVRSVVVSCVDPPDDVPDDDPSVSSQVSCVVVVSPPPDDDDD

pLDDT: mean 81.32, std 18.5, range [36.22, 97.12]

Sequence (79 aa):
FDALLPKPRVDRGRPRTLPAEVIEVLLATKEANPKLSVQLVIRETLKHRDVPDALPLPPSTVHRLLARHGLMSGSDSQD

Organism: NCBI:txid2126343